Protein AF-A0A9X2G0C8-F1 (afdb_monomer_lite)

Sequence (77 aa):
MDPELPTVRLNLWRADAVVLFDWLMTVDLNAVPISHPAEKQALVDLLSRFEQDTDVISASRGEIDVARQEVARDMGW

Organism: NCBI:txid765201

Foldseek 3Di:
DPPDDDDDDDDDDLLVLLLLLVCLVPDPLVPPDDPDPVVSVVSVVVNVCCVPPHPSVPDDPVNNVVSVVVVCVVVVD

Secondary structure (DSSP, 8-state):
-------------HHHHHHHHHHHHHS-TTTS--SSHHHHHHHHHHHHHHHHH-SGGG--HHHHHHHHHHHHHHTT-

Structure (mmCIF, N/CA/C/O backbone):
data_AF-A0A9X2G0C8-F1
#
_entry.id   AF-A0A9X2G0C8-F1
#
loop_
_atom_site.group_PDB
_atom_site.id
_atom_site.type_symbol
_atom_site.label_atom_id
_atom_site.label_alt_id
_atom_site.label_comp_id
_atom_site.label_asym_id
_atom_site.label_entity_id
_atom_site.label_seq_id
_atom_site.pdbx_PDB_ins_code
_atom_site.Cartn_x
_atom_site.Cartn_y
_atom_site.Cartn_z
_atom_site.occupancy
_atom_site.B_iso_or_equiv
_atom_site.auth_seq_id
_atom_site.auth_comp_id
_atom_site.auth_asym_id
_atom_site.auth_atom_id
_atom_site.pdbx_PDB_model_num
ATOM 1 N N . MET A 1 1 ? 7.482 20.855 -21.302 1.00 43.41 1 MET A N 1
ATOM 2 C CA . MET A 1 1 ? 6.324 20.107 -20.786 1.00 43.41 1 MET A CA 1
ATOM 3 C C . MET A 1 1 ? 6.560 18.680 -21.202 1.00 43.41 1 MET A C 1
ATOM 5 O O . MET A 1 1 ? 6.607 18.447 -22.405 1.00 43.41 1 MET A O 1
ATOM 9 N N . ASP A 1 2 ? 6.814 17.779 -20.257 1.00 55.19 2 ASP A N 1
ATOM 10 C CA . ASP A 1 2 ? 6.690 16.360 -20.582 1.00 55.19 2 ASP A CA 1
ATOM 11 C C . ASP A 1 2 ? 5.247 16.133 -21.043 1.00 55.19 2 ASP A C 1
ATOM 13 O O . ASP A 1 2 ? 4.330 16.652 -20.395 1.00 55.19 2 ASP A O 1
ATOM 17 N N . PRO A 1 3 ? 5.022 15.470 -22.188 1.00 54.38 3 PRO A N 1
ATOM 18 C CA . PRO A 1 3 ? 3.672 15.099 -22.571 1.00 54.38 3 PRO A CA 1
ATOM 19 C C . PRO A 1 3 ? 3.096 14.255 -21.434 1.00 54.38 3 PRO A C 1
ATOM 21 O O . PRO A 1 3 ? 3.754 13.320 -20.975 1.00 54.38 3 PRO A O 1
ATOM 24 N N . GLU A 1 4 ? 1.902 14.611 -20.954 1.00 74.56 4 GLU A N 1
ATOM 25 C CA . GLU A 1 4 ? 1.187 13.799 -19.972 1.00 74.56 4 GLU A CA 1
ATOM 26 C C . GLU A 1 4 ? 1.142 12.361 -20.500 1.00 74.56 4 GLU A C 1
ATOM 28 O O . GLU A 1 4 ? 0.556 12.085 -21.550 1.00 74.56 4 GLU A O 1
ATOM 33 N N . LEU A 1 5 ? 1.854 11.458 -19.821 1.00 79.75 5 LEU A N 1
ATOM 34 C CA . LEU A 1 5 ? 1.862 10.045 -20.173 1.00 79.75 5 LEU A CA 1
ATOM 35 C C . LEU A 1 5 ? 0.417 9.525 -20.117 1.00 79.75 5 LEU A C 1
ATOM 37 O O . LEU A 1 5 ? -0.362 9.987 -19.279 1.00 79.75 5 LEU A O 1
ATOM 41 N N . PRO A 1 6 ? 0.030 8.571 -20.980 1.00 88.38 6 PRO A N 1
ATOM 42 C CA . PRO A 1 6 ? -1.317 8.015 -20.949 1.00 88.38 6 PRO A CA 1
ATOM 43 C C . PRO A 1 6 ? -1.621 7.438 -19.559 1.00 88.38 6 PRO A C 1
ATOM 45 O O . PRO A 1 6 ? -0.890 6.581 -19.064 1.00 88.38 6 PRO A O 1
ATOM 48 N N . THR A 1 7 ? -2.700 7.911 -18.930 1.00 87.12 7 THR A N 1
ATOM 49 C CA . THR A 1 7 ? -3.149 7.455 -17.607 1.00 87.12 7 THR A CA 1
ATOM 50 C C . THR A 1 7 ? -4.421 6.618 -17.703 1.00 87.12 7 THR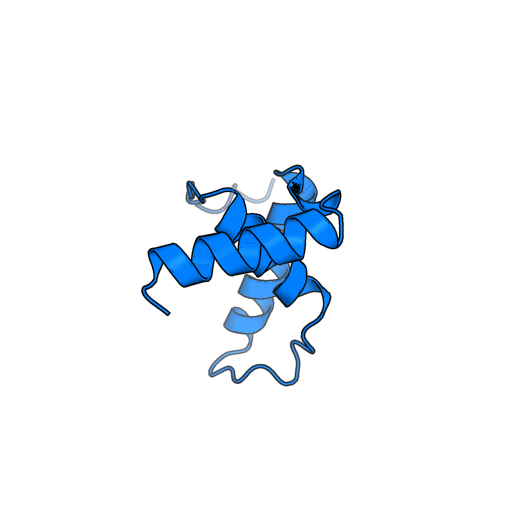 A C 1
ATOM 52 O O . THR A 1 7 ? -5.193 6.719 -18.660 1.00 87.12 7 THR A O 1
ATOM 55 N N . VAL A 1 8 ? -4.652 5.784 -16.688 1.00 89.12 8 VAL A N 1
ATOM 56 C CA . VAL A 1 8 ? -5.889 5.012 -16.515 1.00 89.12 8 VAL A CA 1
ATOM 57 C C . VAL A 1 8 ? -6.610 5.470 -15.251 1.00 89.12 8 VAL A C 1
ATOM 59 O O . VAL A 1 8 ? -5.971 5.815 -14.259 1.00 89.12 8 VAL A O 1
ATOM 62 N N . ARG A 1 9 ? -7.947 5.472 -15.277 1.00 89.38 9 ARG A N 1
ATOM 63 C CA . ARG A 1 9 ? -8.768 5.698 -14.079 1.00 89.38 9 ARG A CA 1
ATOM 64 C C . ARG A 1 9 ? -9.155 4.357 -13.477 1.00 89.38 9 ARG A C 1
ATOM 66 O O . ARG A 1 9 ? -9.694 3.507 -14.183 1.00 89.38 9 ARG A O 1
ATOM 73 N N . LEU A 1 10 ? -8.911 4.202 -12.182 1.00 88.12 10 LEU A N 1
ATOM 74 C CA . LEU A 1 10 ? -9.247 3.006 -11.425 1.00 88.12 10 LEU A CA 1
ATOM 75 C C . LEU A 1 10 ? -10.271 3.368 -10.349 1.00 88.12 10 LEU A C 1
ATOM 77 O O . LEU A 1 10 ? -10.007 4.223 -9.508 1.00 88.12 10 LEU A O 1
ATOM 81 N N . ASN A 1 11 ? -11.431 2.717 -10.380 1.00 91.19 11 ASN A N 1
ATOM 82 C CA . ASN A 1 11 ? -12.396 2.790 -9.288 1.00 91.19 11 ASN A CA 1
ATOM 83 C C . ASN A 1 11 ? -12.097 1.638 -8.326 1.00 91.19 11 ASN A C 1
ATOM 85 O O . ASN A 1 11 ? -12.207 0.479 -8.720 1.00 91.19 11 ASN A O 1
ATOM 89 N N . LEU A 1 12 ? -11.719 1.963 -7.092 1.00 91.50 12 LEU A N 1
ATOM 90 C CA . LEU A 1 12 ? -11.474 0.994 -6.024 1.00 91.50 12 LEU A CA 1
ATOM 91 C C . LEU A 1 12 ? -12.554 1.108 -4.955 1.00 91.50 12 LEU A C 1
ATOM 93 O O . LEU A 1 12 ? -13.025 2.209 -4.652 1.00 91.50 12 LEU A O 1
ATOM 97 N N . TRP A 1 13 ? -12.919 -0.021 -4.350 1.00 95.00 13 TRP A N 1
ATOM 98 C CA . TRP A 1 13 ? -13.671 0.022 -3.107 1.00 95.00 13 TRP A CA 1
ATOM 99 C C . TRP A 1 13 ? -12.790 0.619 -2.007 1.00 95.00 13 TRP A C 1
ATOM 101 O O . TRP A 1 13 ? -11.577 0.407 -1.966 1.00 95.00 13 TRP A O 1
ATOM 111 N N . ARG A 1 14 ? -13.397 1.390 -1.099 1.00 94.75 14 ARG A N 1
ATOM 112 C CA . ARG A 1 14 ? -12.657 2.049 -0.019 1.00 94.75 14 ARG A CA 1
ATOM 113 C C . ARG A 1 14 ? -11.910 1.037 0.851 1.00 94.75 14 ARG A C 1
ATOM 115 O O . ARG A 1 14 ? -10.769 1.307 1.209 1.00 94.75 14 ARG A O 1
ATOM 122 N N . ALA A 1 15 ? -12.530 -0.099 1.171 1.00 96.19 15 ALA A N 1
ATOM 123 C CA . ALA A 1 15 ? -11.898 -1.126 1.994 1.00 96.19 15 ALA A CA 1
ATOM 124 C C . ALA A 1 15 ? -10.625 -1.671 1.323 1.00 96.19 15 ALA A C 1
ATOM 126 O O . ALA A 1 15 ? -9.576 -1.705 1.963 1.00 96.19 15 ALA A O 1
ATOM 127 N N . ASP A 1 16 ? -10.675 -1.963 0.018 1.00 95.81 16 ASP A N 1
ATOM 128 C CA . ASP A 1 16 ? -9.496 -2.378 -0.757 1.00 95.81 16 ASP A CA 1
ATOM 129 C C . ASP A 1 16 ? -8.393 -1.321 -0.716 1.00 95.81 16 ASP A C 1
ATOM 131 O O . ASP A 1 16 ? -7.234 -1.640 -0.462 1.00 95.81 16 ASP A O 1
ATOM 135 N N . ALA A 1 17 ? -8.747 -0.050 -0.930 1.00 96.44 17 ALA A N 1
ATOM 136 C CA . ALA A 1 17 ? -7.784 1.046 -0.922 1.00 96.44 17 ALA A CA 1
ATOM 137 C C . ALA A 1 17 ? -7.102 1.207 0.449 1.00 96.44 17 ALA A C 1
ATOM 139 O O . ALA A 1 17 ? -5.888 1.383 0.505 1.00 96.44 17 ALA A O 1
ATOM 140 N N . VAL A 1 18 ? -7.852 1.088 1.551 1.00 97.56 18 VAL A N 1
ATOM 141 C CA . VAL A 1 18 ? -7.301 1.135 2.918 1.00 97.56 18 VAL A CA 1
ATOM 142 C C . VAL A 1 18 ? -6.362 -0.045 3.176 1.00 97.56 18 VAL A C 1
ATOM 144 O O . VAL A 1 18 ? -5.257 0.154 3.679 1.00 97.56 18 VAL A O 1
ATOM 147 N N . VAL A 1 19 ? -6.769 -1.266 2.812 1.00 97.31 19 VAL A N 1
ATOM 148 C CA . VAL A 1 19 ? -5.952 -2.477 3.003 1.00 97.31 19 VAL A CA 1
ATOM 149 C C . VAL A 1 19 ? -4.668 -2.418 2.176 1.00 97.31 19 VAL A C 1
ATOM 151 O O . VAL A 1 19 ? -3.591 -2.720 2.691 1.00 97.31 19 VAL A O 1
ATOM 154 N N . LEU A 1 20 ? -4.765 -2.009 0.909 1.00 96.75 20 LEU A N 1
ATOM 155 C CA . LEU A 1 20 ? -3.615 -1.879 0.015 1.00 96.75 20 LEU A CA 1
ATOM 156 C C . LEU A 1 20 ? -2.660 -0.779 0.473 1.00 96.75 20 LEU A C 1
ATOM 158 O O . LEU A 1 20 ? -1.451 -0.999 0.464 1.00 96.75 20 LEU A O 1
ATOM 162 N N . PHE A 1 21 ? -3.179 0.376 0.894 1.00 96.94 21 PHE A N 1
ATOM 163 C CA . PHE A 1 21 ? -2.354 1.464 1.409 1.00 96.94 21 PHE A CA 1
ATOM 164 C C . PHE A 1 21 ? -1.591 1.049 2.674 1.00 96.94 21 PHE A C 1
ATOM 166 O O . PHE A 1 21 ? -0.373 1.210 2.731 1.00 96.94 21 PHE A O 1
ATOM 173 N N . ASP A 1 22 ? -2.274 0.453 3.658 1.00 97.12 22 ASP A N 1
ATOM 174 C CA . ASP A 1 22 ? -1.634 -0.043 4.885 1.00 97.12 22 ASP A CA 1
ATOM 175 C C . ASP A 1 22 ? -0.554 -1.095 4.577 1.00 97.12 22 ASP A C 1
ATOM 177 O O . ASP A 1 22 ? 0.541 -1.053 5.144 1.00 97.12 22 ASP A O 1
ATOM 181 N N . TRP A 1 23 ? -0.809 -2.001 3.628 1.00 97.50 23 TRP A N 1
ATOM 182 C CA . TRP A 1 23 ? 0.197 -2.967 3.191 1.00 97.50 23 TRP A CA 1
ATOM 183 C C . TRP A 1 23 ? 1.399 -2.290 2.518 1.00 97.50 23 TRP A C 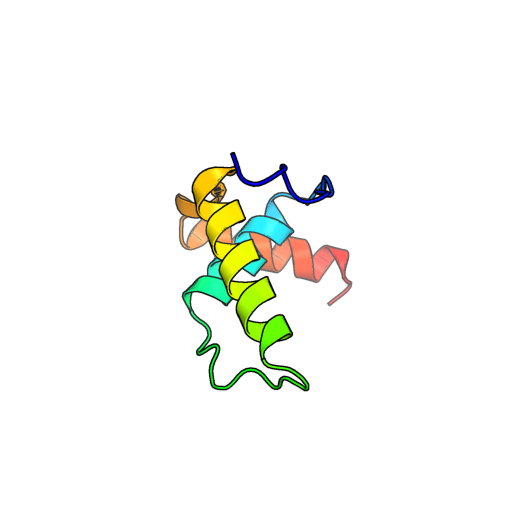1
ATOM 185 O O . TRP A 1 23 ? 2.532 -2.558 2.911 1.00 97.50 23 TRP A O 1
ATOM 195 N N . LEU A 1 24 ? 1.177 -1.377 1.566 1.00 97.00 24 LEU A N 1
ATOM 196 C CA . LEU A 1 24 ? 2.248 -0.656 0.861 1.00 97.00 24 LEU A CA 1
ATOM 197 C C . LEU A 1 24 ? 3.128 0.170 1.809 1.00 97.00 24 LEU A C 1
ATOM 199 O O . LEU A 1 24 ? 4.331 0.270 1.588 1.00 97.00 24 LEU A O 1
ATOM 203 N N . MET A 1 25 ? 2.545 0.725 2.873 1.00 95.75 25 MET A N 1
ATOM 204 C CA . MET A 1 25 ? 3.265 1.506 3.883 1.00 95.75 25 MET A CA 1
ATOM 205 C C . MET A 1 25 ? 4.092 0.657 4.855 1.00 95.75 25 MET A C 1
ATOM 207 O O . MET A 1 25 ? 5.002 1.177 5.502 1.00 95.75 25 MET A O 1
ATOM 211 N N . THR A 1 26 ? 3.768 -0.627 5.008 1.00 95.50 26 THR A N 1
ATOM 212 C CA . THR A 1 26 ? 4.367 -1.490 6.040 1.00 95.50 26 THR A CA 1
ATOM 213 C C . THR A 1 26 ? 5.237 -2.608 5.477 1.00 95.50 26 THR A C 1
ATOM 215 O O . THR A 1 26 ? 6.089 -3.137 6.194 1.00 95.50 26 THR A O 1
ATOM 218 N N . VAL A 1 27 ? 5.053 -2.969 4.207 1.00 96.81 27 VAL A N 1
ATOM 219 C CA . VAL A 1 27 ? 5.841 -4.002 3.537 1.00 96.81 27 VAL A CA 1
ATOM 220 C C . VAL A 1 27 ? 7.250 -3.503 3.209 1.00 96.81 27 VAL A C 1
ATOM 222 O O . VAL A 1 27 ? 7.448 -2.389 2.727 1.00 96.81 27 VAL A O 1
ATOM 225 N N . ASP A 1 28 ? 8.256 -4.359 3.397 1.00 95.44 28 ASP A N 1
ATOM 226 C CA . ASP A 1 28 ? 9.563 -4.132 2.783 1.00 95.44 28 ASP A CA 1
ATOM 227 C C . ASP A 1 28 ? 9.474 -4.451 1.286 1.00 95.44 28 ASP A C 1
ATOM 229 O O . ASP A 1 28 ? 9.515 -5.613 0.874 1.00 95.44 28 ASP A O 1
ATOM 233 N N . LEU A 1 29 ? 9.376 -3.412 0.454 1.00 94.38 29 LEU A N 1
ATOM 234 C CA . LEU A 1 29 ? 9.317 -3.555 -1.003 1.00 94.38 29 LEU A CA 1
ATOM 235 C C . LEU A 1 29 ? 10.550 -4.262 -1.592 1.00 94.38 29 LEU A C 1
ATOM 237 O O . LEU A 1 29 ? 10.482 -4.758 -2.714 1.00 94.38 29 LEU A O 1
ATOM 241 N N . ASN A 1 30 ? 11.681 -4.342 -0.880 1.00 93.44 30 ASN A N 1
ATOM 242 C CA . ASN A 1 30 ? 12.838 -5.120 -1.334 1.00 93.44 30 ASN A CA 1
ATOM 243 C C . ASN A 1 30 ? 12.676 -6.626 -1.127 1.00 93.44 30 ASN A C 1
ATOM 245 O O . ASN A 1 30 ? 13.344 -7.393 -1.818 1.00 93.44 30 ASN A O 1
ATOM 249 N N . ALA A 1 31 ? 11.789 -7.034 -0.222 1.00 95.75 31 ALA A N 1
ATOM 250 C CA . ALA A 1 31 ? 11.444 -8.428 0.018 1.00 95.75 31 ALA A CA 1
ATOM 251 C C . ALA A 1 31 ? 10.281 -8.915 -0.864 1.00 95.75 31 ALA A C 1
ATOM 253 O O . ALA A 1 31 ? 10.043 -10.121 -0.941 1.00 95.75 31 ALA A O 1
ATOM 254 N N . VAL A 1 32 ? 9.563 -8.008 -1.542 1.00 95.56 32 VAL A N 1
ATOM 255 C CA . VAL A 1 32 ? 8.506 -8.372 -2.495 1.00 95.56 32 VAL A CA 1
ATOM 256 C C . VAL A 1 32 ? 9.138 -9.066 -3.711 1.00 95.56 32 VAL A C 1
ATOM 258 O O . VAL A 1 32 ? 10.010 -8.476 -4.357 1.00 95.56 32 VAL A O 1
ATOM 261 N N . PRO A 1 33 ? 8.722 -10.300 -4.054 1.00 96.88 33 PRO A N 1
ATOM 262 C CA . PRO A 1 33 ? 9.204 -10.977 -5.252 1.00 96.88 33 PRO A CA 1
ATOM 263 C C . PRO A 1 33 ? 8.825 -10.187 -6.506 1.00 96.88 33 PRO A C 1
ATOM 265 O O . PRO A 1 33 ? 7.645 -9.962 -6.764 1.00 96.88 33 PRO A O 1
ATOM 268 N N . ILE A 1 34 ? 9.830 -9.792 -7.287 1.00 96.69 34 ILE A N 1
ATOM 269 C CA . ILE A 1 34 ? 9.658 -9.084 -8.559 1.00 96.69 34 ILE A CA 1
ATOM 270 C C . ILE A 1 34 ? 10.434 -9.790 -9.670 1.00 96.69 34 ILE A C 1
ATOM 272 O O . ILE A 1 34 ? 11.522 -10.322 -9.442 1.00 96.69 34 ILE A O 1
ATOM 276 N N . SER A 1 35 ? 9.888 -9.767 -10.881 1.00 97.19 35 SER A N 1
ATOM 277 C CA . SER A 1 35 ? 10.558 -10.233 -12.101 1.00 97.19 35 SER A CA 1
ATOM 278 C C . SER A 1 35 ? 11.257 -9.090 -12.839 1.00 97.19 35 SER A C 1
ATOM 280 O O . SER A 1 35 ? 12.174 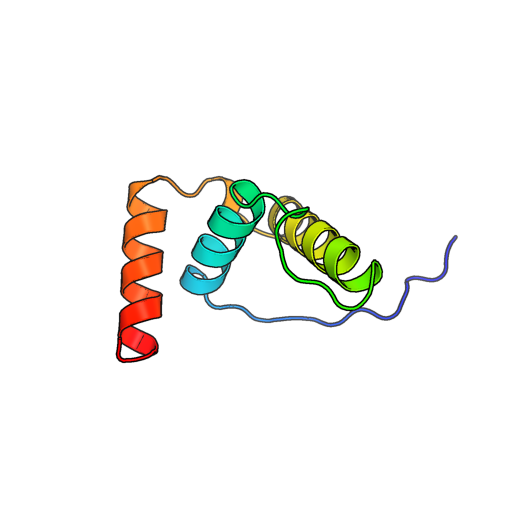-9.330 -13.625 1.00 97.19 35 SER A O 1
ATOM 282 N N . HIS A 1 36 ? 10.850 -7.841 -12.583 1.00 97.69 36 HIS A N 1
ATOM 283 C CA . HIS A 1 36 ? 11.421 -6.657 -13.217 1.00 97.69 36 HIS A CA 1
ATOM 284 C C . HIS A 1 36 ? 11.404 -5.436 -12.273 1.00 97.69 36 HIS A C 1
ATOM 286 O O . HIS A 1 36 ? 10.411 -5.225 -11.577 1.00 97.69 36 HIS A O 1
ATOM 292 N N . PRO A 1 37 ? 12.433 -4.558 -12.274 1.00 95.94 37 PRO A N 1
ATOM 293 C CA . PRO A 1 37 ? 12.470 -3.370 -11.406 1.00 95.94 37 PRO A CA 1
ATOM 294 C C . PRO A 1 37 ? 11.259 -2.435 -11.538 1.00 95.94 37 PRO A C 1
ATOM 296 O O . PRO A 1 37 ? 10.871 -1.782 -10.572 1.00 95.94 37 PRO A O 1
ATOM 299 N N . ALA A 1 38 ? 10.641 -2.396 -12.721 1.00 96.81 38 ALA A N 1
ATOM 300 C CA . ALA A 1 38 ? 9.446 -1.592 -12.975 1.00 96.81 38 ALA A CA 1
ATOM 301 C C . ALA A 1 38 ? 8.241 -1.996 -12.108 1.00 96.81 38 ALA A C 1
ATOM 303 O O . ALA A 1 38 ? 7.405 -1.149 -11.826 1.00 96.81 38 ALA A O 1
ATOM 304 N N . GLU A 1 39 ? 8.152 -3.247 -11.650 1.00 97.81 39 GLU A N 1
ATOM 305 C CA . GLU A 1 39 ? 7.060 -3.698 -10.773 1.00 97.81 39 GLU A CA 1
ATOM 306 C C . GLU A 1 39 ? 7.143 -3.009 -9.409 1.00 97.81 39 GLU A C 1
ATOM 308 O O . GLU A 1 39 ? 6.147 -2.507 -8.896 1.00 97.81 39 GLU A O 1
ATOM 313 N N . LYS A 1 40 ? 8.359 -2.891 -8.861 1.00 97.00 40 LYS A N 1
ATOM 314 C CA . LYS A 1 40 ? 8.597 -2.123 -7.637 1.00 97.00 40 LYS A CA 1
ATOM 315 C C . LYS A 1 40 ? 8.271 -0.647 -7.843 1.00 97.00 40 LYS A C 1
ATOM 317 O O . LYS A 1 40 ? 7.619 -0.056 -6.990 1.00 97.00 40 LYS A O 1
ATOM 322 N N . GLN A 1 41 ? 8.696 -0.070 -8.968 1.00 96.50 41 GLN A N 1
ATOM 323 C CA . GLN A 1 41 ? 8.381 1.326 -9.275 1.00 96.50 41 GLN A CA 1
ATOM 324 C C . GLN A 1 41 ? 6.867 1.547 -9.363 1.00 96.50 41 GLN A C 1
ATOM 326 O O . GLN A 1 41 ? 6.366 2.488 -8.767 1.00 96.50 41 GLN A O 1
ATOM 331 N N . ALA A 1 42 ? 6.127 0.641 -10.004 1.00 96.12 42 ALA A N 1
ATOM 332 C CA . ALA A 1 42 ? 4.674 0.732 -10.100 1.00 96.12 42 ALA A CA 1
ATOM 333 C C . ALA A 1 42 ? 3.977 0.675 -8.727 1.00 96.12 42 ALA A C 1
ATOM 33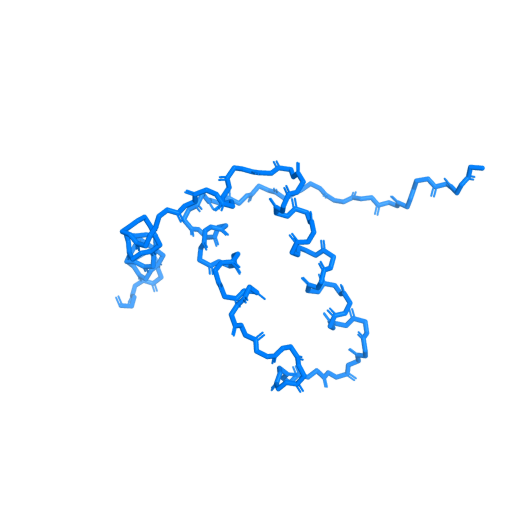5 O O . ALA A 1 42 ? 2.986 1.370 -8.523 1.00 96.12 42 ALA A O 1
ATOM 336 N N . LEU A 1 43 ? 4.494 -0.110 -7.772 1.00 97.19 43 LEU A N 1
ATOM 337 C CA . LEU A 1 43 ? 3.981 -0.139 -6.394 1.00 97.19 43 LEU A CA 1
ATOM 338 C C . LEU A 1 43 ? 4.251 1.177 -5.649 1.00 97.19 43 LEU A C 1
ATOM 340 O O . LEU A 1 43 ? 3.374 1.662 -4.937 1.00 97.19 43 LEU A O 1
ATOM 344 N N . VAL A 1 44 ? 5.434 1.769 -5.836 1.00 96.81 44 VAL A N 1
ATOM 345 C CA . VAL A 1 44 ? 5.769 3.092 -5.280 1.00 96.81 44 VAL A CA 1
ATOM 346 C C . VAL A 1 44 ? 4.879 4.173 -5.891 1.00 96.81 44 VAL A C 1
ATOM 348 O O . VAL A 1 44 ? 4.313 4.985 -5.165 1.00 96.81 44 VAL A O 1
ATOM 351 N N . ASP A 1 45 ? 4.696 4.150 -7.210 1.00 95.44 45 ASP A N 1
ATOM 352 C CA . ASP A 1 45 ? 3.838 5.102 -7.911 1.00 95.44 45 ASP A CA 1
ATOM 353 C C . ASP A 1 45 ? 2.381 4.972 -7.442 1.00 95.44 45 ASP A C 1
ATOM 355 O O . ASP A 1 45 ? 1.711 5.979 -7.217 1.00 95.44 45 ASP A O 1
ATOM 359 N N . LEU A 1 46 ? 1.892 3.742 -7.235 1.00 95.19 46 LEU A N 1
ATOM 360 C CA . LEU A 1 46 ? 0.562 3.486 -6.679 1.00 95.19 46 LEU A CA 1
ATOM 361 C C . LEU A 1 46 ? 0.423 4.031 -5.251 1.00 95.19 46 LEU A C 1
ATOM 363 O O . LEU A 1 46 ? -0.594 4.652 -4.941 1.00 95.19 46 LEU A O 1
ATOM 367 N N . LEU A 1 47 ? 1.438 3.851 -4.400 1.00 96.06 47 LEU A N 1
ATOM 368 C CA . LEU A 1 47 ? 1.451 4.433 -3.058 1.00 96.06 47 LEU A CA 1
ATOM 369 C C . LEU A 1 47 ? 1.335 5.962 -3.120 1.00 96.06 47 LEU A C 1
ATOM 371 O O . LEU A 1 47 ? 0.456 6.531 -2.476 1.00 96.06 47 LEU A O 1
ATOM 375 N N . SER A 1 48 ? 2.137 6.617 -3.963 1.00 94.75 48 SER A N 1
ATOM 376 C CA . SER A 1 48 ? 2.062 8.070 -4.150 1.00 94.75 48 SER A CA 1
ATOM 377 C C . SER A 1 48 ? 0.686 8.537 -4.637 1.00 9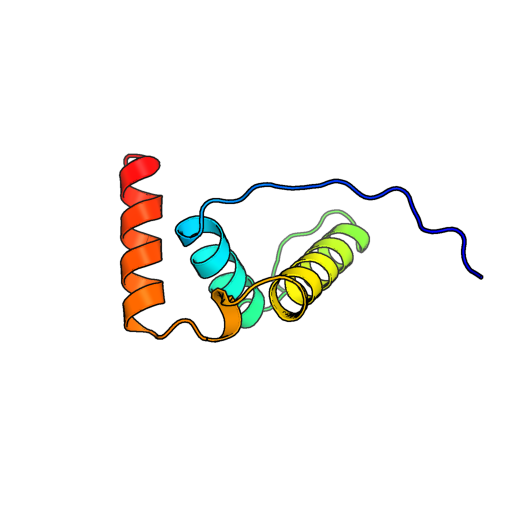4.75 48 SER A C 1
ATOM 379 O O . SER A 1 48 ? 0.232 9.610 -4.246 1.00 94.75 48 SER A O 1
ATOM 381 N N . ARG A 1 49 ? -0.015 7.740 -5.456 1.00 93.12 49 ARG A N 1
ATOM 382 C CA . ARG A 1 49 ? -1.396 8.044 -5.872 1.00 93.12 49 ARG A CA 1
ATOM 383 C C . ARG A 1 49 ? -2.384 7.952 -4.719 1.00 93.12 49 ARG A C 1
ATOM 385 O O . ARG A 1 49 ? -3.229 8.831 -4.594 1.00 93.12 49 ARG A O 1
ATOM 392 N N . PHE A 1 50 ? -2.269 6.948 -3.852 1.00 94.94 50 PHE A N 1
ATOM 393 C CA . PHE A 1 50 ? -3.103 6.894 -2.651 1.00 94.94 50 PHE A CA 1
ATOM 394 C C . PHE A 1 50 ? -2.881 8.110 -1.744 1.00 94.94 50 PHE A C 1
ATOM 396 O O . PHE A 1 50 ? -3.858 8.666 -1.244 1.00 94.94 50 PHE A O 1
ATOM 403 N N . GLU A 1 51 ? -1.635 8.563 -1.587 1.00 92.69 51 GLU A N 1
ATOM 404 C CA . GLU A 1 51 ? -1.303 9.745 -0.779 1.00 92.69 51 GLU A CA 1
ATOM 405 C C . GLU A 1 51 ? -1.852 11.058 -1.354 1.00 92.69 51 GLU A C 1
ATOM 407 O O . GLU A 1 51 ? -2.226 11.953 -0.598 1.00 92.69 51 GLU A O 1
ATOM 412 N N . GLN A 1 52 ? -1.879 11.190 -2.681 1.00 91.94 52 GLN A N 1
ATOM 413 C CA . GLN A 1 52 ? -2.255 12.433 -3.362 1.00 91.94 52 GLN A CA 1
ATOM 414 C C . GLN A 1 52 ? -3.756 12.533 -3.638 1.00 91.94 52 GLN A C 1
ATOM 416 O O . GLN A 1 52 ? -4.336 13.611 -3.513 1.00 91.94 52 GLN A O 1
ATOM 421 N N . ASP A 1 53 ? -4.373 11.418 -4.028 1.00 89.56 53 ASP A N 1
ATOM 422 C CA . ASP A 1 53 ? -5.689 11.419 -4.665 1.00 89.56 53 ASP A CA 1
ATOM 423 C C . ASP A 1 53 ? -6.799 10.867 -3.748 1.00 89.56 53 ASP A 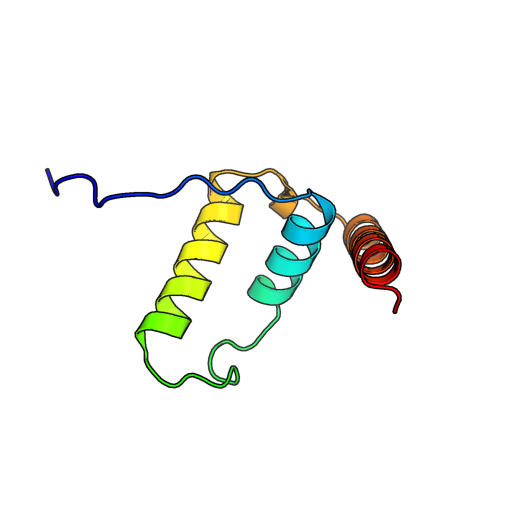C 1
ATOM 425 O O . ASP A 1 53 ? -7.970 10.856 -4.137 1.00 89.56 53 ASP A O 1
ATOM 429 N N . THR A 1 54 ? -6.470 10.401 -2.533 1.00 89.69 54 THR A N 1
ATOM 430 C CA . THR A 1 54 ? -7.437 9.762 -1.621 1.00 89.69 54 THR A CA 1
ATOM 431 C C . THR A 1 54 ? -7.263 10.184 -0.158 1.00 89.69 54 THR A C 1
ATOM 433 O O . THR A 1 54 ? -6.243 10.735 0.241 1.00 89.69 54 THR A O 1
ATOM 436 N N . ASP A 1 55 ? -8.267 9.905 0.673 1.00 88.25 55 ASP A N 1
ATOM 437 C CA . ASP A 1 55 ? -8.273 10.192 2.113 1.00 88.25 55 ASP A CA 1
ATOM 438 C C . ASP A 1 55 ? -7.844 8.991 2.982 1.00 88.25 55 ASP A C 1
ATOM 440 O O . ASP A 1 55 ? -7.867 9.076 4.214 1.00 88.25 55 ASP A O 1
ATOM 444 N N . VAL A 1 56 ? -7.417 7.878 2.368 1.00 91.50 56 VAL A N 1
ATOM 445 C CA . VAL A 1 56 ? -7.064 6.634 3.083 1.00 91.50 56 VAL A CA 1
ATOM 446 C C . VAL A 1 56 ? -5.858 6.791 4.010 1.00 91.50 56 VAL A C 1
ATOM 448 O O . VAL A 1 56 ? -5.730 6.036 4.969 1.00 91.50 56 VAL A O 1
ATOM 451 N N . ILE A 1 57 ? -5.024 7.814 3.790 1.00 91.44 57 ILE A N 1
ATOM 452 C CA . ILE A 1 57 ? -3.879 8.158 4.649 1.00 91.44 57 ILE A CA 1
ATOM 453 C C . ILE A 1 57 ? -4.274 8.423 6.108 1.00 91.44 57 ILE A C 1
ATOM 455 O O . ILE A 1 57 ? -3.446 8.326 7.010 1.00 91.44 57 ILE A O 1
ATOM 459 N N . SER A 1 58 ? -5.536 8.795 6.335 1.00 88.69 58 SER A N 1
ATOM 460 C CA . SER A 1 58 ? -6.078 9.137 7.650 1.00 88.69 58 SER A CA 1
ATOM 461 C C . SER A 1 58 ? -6.765 7.967 8.356 1.00 88.69 58 SER A C 1
ATOM 463 O O . SER A 1 58 ? -7.247 8.141 9.475 1.00 88.69 58 SER A O 1
ATOM 465 N N . ALA A 1 59 ? -6.796 6.786 7.728 1.00 93.38 59 ALA A N 1
ATOM 466 C CA . ALA A 1 59 ? -7.435 5.610 8.294 1.00 93.38 59 ALA A CA 1
ATOM 467 C C . ALA A 1 59 ? -6.779 5.219 9.626 1.00 93.38 59 ALA A C 1
ATOM 469 O O . ALA A 1 59 ? -5.574 4.981 9.734 1.00 93.38 59 ALA A O 1
ATOM 470 N N . SER A 1 60 ? -7.601 5.136 10.661 1.00 95.31 60 SER A N 1
ATOM 471 C CA . SER A 1 60 ? -7.209 4.646 11.971 1.00 95.31 60 SER A CA 1
ATOM 472 C C . SER A 1 60 ? -6.964 3.137 11.954 1.00 95.31 60 SER A C 1
ATOM 474 O O . SER A 1 60 ? -7.435 2.402 11.086 1.00 95.31 60 SER A O 1
ATOM 476 N N . ARG A 1 61 ? -6.292 2.633 12.994 1.00 94.00 61 ARG A N 1
ATOM 477 C CA . ARG A 1 61 ? -6.083 1.189 13.166 1.00 94.00 61 ARG A CA 1
ATOM 478 C C . ARG A 1 61 ? -7.393 0.395 13.169 1.00 94.00 61 ARG A C 1
ATOM 480 O O . ARG A 1 61 ? -7.443 -0.675 12.578 1.00 94.00 61 ARG A O 1
ATOM 487 N N . GLY A 1 62 ? -8.444 0.936 13.790 1.00 95.75 62 GLY A N 1
ATOM 488 C CA . GLY A 1 62 ? -9.762 0.300 13.804 1.00 95.75 62 GLY A CA 1
ATOM 489 C C . GLY A 1 62 ? -10.397 0.231 12.415 1.00 95.75 62 GLY A C 1
ATOM 490 O O . GLY A 1 62 ? -10.968 -0.793 12.059 1.00 95.75 62 GLY A O 1
ATOM 491 N N . GLU A 1 63 ? -10.253 1.282 11.605 1.00 96.81 63 GLU A N 1
ATOM 492 C CA . GLU A 1 63 ? -10.738 1.289 10.218 1.00 96.81 63 GLU A CA 1
ATOM 493 C C . GLU A 1 63 ? -9.959 0.314 9.333 1.00 96.81 63 GLU A C 1
ATOM 495 O O . GLU A 1 63 ? -10.564 -0.356 8.503 1.00 96.81 63 GLU A O 1
ATOM 500 N N . ILE A 1 64 ? -8.647 0.172 9.546 1.00 97.44 64 ILE A N 1
ATOM 501 C CA . ILE A 1 64 ? -7.823 -0.825 8.848 1.00 97.44 64 ILE A CA 1
ATOM 502 C C . ILE A 1 64 ? -8.302 -2.244 9.177 1.00 97.44 64 ILE A C 1
ATOM 504 O O . ILE A 1 64 ? -8.478 -3.062 8.274 1.00 97.44 64 ILE A O 1
ATOM 508 N N . ASP A 1 65 ? -8.552 -2.545 10.453 1.00 97.31 65 ASP A N 1
ATOM 509 C CA . ASP A 1 65 ? -9.022 -3.870 10.867 1.00 97.31 65 ASP A CA 1
ATOM 510 C C . ASP A 1 65 ? -10.424 -4.182 10.314 1.00 97.31 65 ASP A C 1
ATOM 512 O O . ASP A 1 65 ? -10.667 -5.300 9.856 1.00 97.31 65 ASP A O 1
ATOM 516 N N . VAL A 1 66 ? -11.330 -3.196 10.295 1.00 97.62 66 VAL A N 1
ATOM 517 C CA . VAL A 1 66 ? -12.656 -3.331 9.666 1.00 97.62 66 VAL A CA 1
ATOM 518 C C . VAL A 1 66 ? -12.522 -3.559 8.163 1.00 97.62 66 VAL A C 1
ATOM 520 O O . VAL A 1 66 ? -13.107 -4.509 7.648 1.00 97.62 66 VAL A O 1
ATOM 523 N N . ALA A 1 67 ? -11.709 -2.759 7.471 1.00 97.12 67 ALA A N 1
ATOM 524 C CA . ALA A 1 67 ? -11.489 -2.897 6.035 1.00 97.12 67 ALA A CA 1
ATOM 525 C C . ALA A 1 67 ? -10.949 -4.291 5.679 1.00 97.12 67 ALA A C 1
ATOM 527 O O . ALA A 1 67 ? -11.450 -4.935 4.762 1.00 97.12 67 ALA A O 1
ATOM 528 N N . ARG A 1 68 ? -9.995 -4.825 6.455 1.00 96.75 68 ARG A N 1
ATOM 529 C CA . ARG A 1 68 ? -9.488 -6.197 6.267 1.00 96.75 68 ARG A CA 1
ATOM 530 C C . ARG A 1 68 ? -10.589 -7.251 6.403 1.00 96.75 68 ARG A C 1
ATOM 532 O O . ARG A 1 68 ? -10.617 -8.195 5.618 1.00 96.75 68 ARG A O 1
ATOM 539 N N . GLN A 1 69 ? -11.490 -7.104 7.375 1.00 96.94 69 GLN A N 1
ATOM 540 C CA . GLN A 1 69 ? -12.620 -8.024 7.552 1.00 96.94 69 GLN A CA 1
ATOM 541 C C . GLN A 1 69 ? -13.637 -7.921 6.413 1.00 96.94 69 GLN A C 1
ATOM 543 O O . GLN A 1 69 ? -14.194 -8.933 5.995 1.00 96.94 69 GLN A O 1
ATOM 548 N N . GLU A 1 70 ? -13.899 -6.708 5.929 1.00 96.62 70 GLU A N 1
ATOM 549 C CA . GLU A 1 70 ? -14.791 -6.457 4.800 1.00 96.62 70 GLU A CA 1
ATOM 550 C C . GLU A 1 70 ? -14.266 -7.103 3.516 1.00 96.62 70 GLU A C 1
ATOM 552 O O . GLU A 1 70 ? -15.002 -7.859 2.881 1.00 96.62 70 GLU A O 1
ATOM 557 N N . VAL A 1 71 ? -12.983 -6.895 3.203 1.00 95.00 71 VAL A N 1
ATOM 558 C CA . VAL A 1 71 ? -12.314 -7.517 2.050 1.00 95.00 71 VAL A CA 1
ATOM 559 C C . VAL A 1 71 ? -12.300 -9.043 2.176 1.00 95.00 71 VAL A C 1
ATOM 561 O O . VAL A 1 71 ? -12.665 -9.740 1.235 1.00 95.00 71 VAL A O 1
ATOM 564 N N . ALA A 1 72 ? -11.941 -9.588 3.345 1.00 94.44 72 ALA A N 1
ATOM 565 C CA . ALA A 1 72 ? -11.926 -11.038 3.557 1.00 94.44 72 ALA A CA 1
ATOM 566 C C . ALA A 1 72 ? -13.317 -11.668 3.369 1.00 94.44 72 ALA A C 1
ATOM 568 O O . ALA A 1 72 ? -13.446 -12.699 2.711 1.00 94.44 72 ALA A O 1
ATOM 569 N N . ARG A 1 73 ? -14.365 -11.016 3.891 1.00 93.00 73 ARG A N 1
ATOM 570 C CA . ARG A 1 73 ? -15.748 -11.480 3.748 1.00 93.00 73 ARG A CA 1
ATOM 571 C C . ARG A 1 73 ? -16.189 -11.513 2.287 1.00 93.00 73 ARG A C 1
ATOM 573 O O . ARG A 1 73 ? -16.822 -12.487 1.888 1.00 93.00 73 ARG A O 1
ATOM 580 N N . ASP A 1 74 ? -15.885 -10.470 1.516 1.00 90.94 74 ASP A N 1
ATOM 581 C CA . ASP A 1 74 ? -16.242 -10.404 0.092 1.00 90.94 74 ASP A CA 1
ATOM 582 C C . ASP A 1 74 ? -15.521 -11.491 -0.726 1.00 90.94 74 ASP A C 1
ATOM 584 O O . ASP A 1 74 ? -16.120 -12.145 -1.578 1.00 90.94 74 ASP A O 1
ATOM 588 N N . MET A 1 75 ? -14.268 -11.788 -0.366 1.00 83.56 75 MET A N 1
ATOM 589 C CA . MET A 1 75 ? -13.467 -12.867 -0.957 1.00 83.56 75 MET A CA 1
ATOM 590 C C . MET A 1 75 ? -13.875 -14.284 -0.508 1.00 83.56 75 MET A C 1
ATOM 592 O O . MET A 1 75 ? -13.356 -15.268 -1.043 1.00 83.56 75 MET A O 1
ATOM 596 N N . GLY A 1 76 ? -14.794 -14.412 0.456 1.00 79.44 76 GLY A N 1
ATOM 597 C CA . GLY A 1 76 ? -15.239 -15.696 1.005 1.00 79.44 76 GLY A CA 1
ATOM 598 C C . GLY A 1 76 ? -14.190 -16.415 1.862 1.00 79.44 76 GLY A C 1
ATOM 599 O O . GLY A 1 76 ? -14.199 -17.647 1.914 1.00 79.44 76 GLY A O 1
ATOM 600 N N . TRP A 1 77 ? -13.278 -15.662 2.482 1.00 75.69 77 TRP A N 1
ATOM 601 C CA . TRP A 1 77 ? -12.234 -16.161 3.384 1.00 75.69 77 TRP A CA 1
ATOM 602 C C . TRP A 1 77 ? -12.671 -16.196 4.851 1.00 75.69 77 TRP A C 1
ATOM 604 O O . TRP A 1 77 ? -13.523 -15.370 5.257 1.00 75.69 77 TRP A O 1
#

Radius of gyration: 14.25 Å; chains: 1; bounding box: 29×36×36 Å

pLDDT: mean 91.9, std 9.63, range [43.41, 97.81]